Protein AF-A0A0J9ESW6-F1 (afdb_monomer_lite)

Sequence (170 aa):
MATLEEIITQIDQISKCICEIDLDDSAFSKLKDKIAWLSARTSVYHSLKGLAKHLRKSSPLPHRNGRFSKFLEVLYRSQAKSISAHVLQWEKIRGLSPEALLLIAGAYTSLDITKMGRVEFECLMNYTKPYLDARPLPEKWIFRREIQMAIAASSDLENISEFRKSRVQH

pLDDT: mean 84.69, std 11.2, range [38.88, 96.75]

Radius of gyration: 18.86 Å; chains: 1; bounding box: 47×29×52 Å

Organism: Ajellomyces dermatitidis (strain ATCC 18188 / CBS 674.68) (NCBI:txid653446)

Secondary structure (DSSP, 8-state):
---HHHHHHHHHHHHHHTTTS---HHHHHHHHHHHHHHHHHHHHHHHHHHHHHHHHTTPPPSS-HHHHHHHHHHHHS---S---HHHHHHHHHHTS-HHHHHHHHHH--HHHHHH--HHHHHHHHHHHHHHHHHSPPPTTGGG-HHHHHHHHHTTTSTTHHHHHHHTS--

Structure (mmCIF, N/CA/C/O backbone):
data_AF-A0A0J9ESW6-F1
#
_entry.id   AF-A0A0J9ESW6-F1
#
loop_
_atom_site.group_PDB
_atom_site.id
_atom_site.type_symbol
_atom_site.label_atom_id
_atom_site.label_alt_id
_atom_site.label_comp_id
_atom_site.label_asym_id
_atom_site.label_entity_id
_atom_site.label_seq_id
_atom_site.pdbx_PDB_ins_code
_atom_site.Cartn_x
_atom_site.Cartn_y
_atom_site.Cartn_z
_atom_site.occupancy
_atom_site.B_iso_or_equiv
_atom_site.auth_seq_id
_atom_site.auth_comp_id
_atom_site.auth_asym_id
_atom_site.auth_atom_id
_atom_site.pdbx_PDB_model_num
ATOM 1 N N . MET A 1 1 ? -23.280 -2.532 -1.844 1.00 62.44 1 MET A N 1
ATOM 2 C CA . MET A 1 1 ? -21.967 -2.024 -1.381 1.00 62.44 1 MET A CA 1
ATOM 3 C C . MET A 1 1 ? -22.252 -0.948 -0.358 1.00 62.44 1 MET A C 1
ATOM 5 O O . MET A 1 1 ? -23.167 -0.182 -0.623 1.00 62.44 1 MET A O 1
ATOM 9 N N . ALA A 1 2 ? -21.529 -0.909 0.763 1.00 75.38 2 ALA A N 1
ATOM 10 C CA . ALA A 1 2 ? -21.730 0.153 1.746 1.00 75.38 2 ALA A CA 1
ATOM 11 C C . ALA A 1 2 ? -21.319 1.517 1.163 1.00 75.38 2 ALA A C 1
ATOM 13 O O . ALA A 1 2 ? -20.309 1.594 0.451 1.00 75.38 2 ALA A O 1
ATOM 14 N N . THR A 1 3 ? -22.096 2.564 1.429 1.00 89.44 3 THR A N 1
ATOM 15 C CA . THR A 1 3 ? -21.775 3.943 1.027 1.00 89.44 3 THR A CA 1
ATOM 16 C C . THR A 1 3 ? -20.712 4.550 1.948 1.00 89.44 3 THR A C 1
ATOM 18 O O . THR A 1 3 ? -20.388 4.003 3.004 1.00 89.44 3 THR A O 1
ATOM 21 N N . LEU A 1 4 ? -20.120 5.681 1.548 1.00 88.56 4 LEU A N 1
ATOM 22 C CA . LEU A 1 4 ? -19.161 6.388 2.403 1.00 88.56 4 LEU A CA 1
ATOM 23 C C . LEU A 1 4 ? -19.845 6.882 3.685 1.00 88.56 4 LEU A C 1
ATOM 25 O O . LEU A 1 4 ? -19.280 6.773 4.769 1.00 88.56 4 LEU A O 1
ATOM 29 N N . GLU A 1 5 ? -21.069 7.381 3.550 1.00 91.88 5 GLU A N 1
ATOM 30 C CA . GLU A 1 5 ? -21.896 7.898 4.634 1.00 91.88 5 GLU A CA 1
ATOM 31 C C . GLU A 1 5 ? -22.247 6.797 5.647 1.00 91.88 5 GLU A C 1
ATOM 33 O O . GLU A 1 5 ? -22.177 7.024 6.855 1.00 91.88 5 GLU A O 1
ATOM 38 N N . GLU A 1 6 ? -22.545 5.581 5.176 1.00 92.00 6 GLU A N 1
ATOM 39 C CA . GLU A 1 6 ? -22.779 4.415 6.039 1.00 92.00 6 GLU A CA 1
ATOM 40 C C . GLU A 1 6 ? -21.520 4.025 6.824 1.00 92.00 6 GLU A C 1
ATOM 42 O O . GLU A 1 6 ? -21.603 3.741 8.019 1.00 92.00 6 GLU A O 1
ATOM 47 N N . ILE A 1 7 ? -20.345 4.047 6.183 1.00 89.50 7 ILE A N 1
ATOM 48 C CA . ILE A 1 7 ? -19.067 3.741 6.845 1.00 89.50 7 ILE A CA 1
ATOM 49 C C . ILE A 1 7 ? -18.750 4.787 7.920 1.00 89.50 7 ILE A C 1
ATOM 51 O O . ILE A 1 7 ? -18.368 4.419 9.029 1.00 89.50 7 ILE A O 1
ATOM 55 N N . ILE A 1 8 ? -18.926 6.076 7.615 1.00 92.06 8 ILE A N 1
ATOM 56 C CA . ILE A 1 8 ? -18.709 7.164 8.581 1.00 92.06 8 ILE A CA 1
ATOM 57 C C . ILE A 1 8 ? -19.662 7.011 9.768 1.00 92.06 8 ILE A C 1
ATOM 59 O O . ILE A 1 8 ? -19.214 7.019 10.911 1.00 92.06 8 ILE A O 1
ATOM 63 N N . THR A 1 9 ? -20.947 6.765 9.505 1.00 93.81 9 THR A N 1
ATOM 64 C CA . THR A 1 9 ? -21.955 6.571 10.557 1.00 93.81 9 THR A CA 1
ATOM 65 C C . THR A 1 9 ? -21.585 5.416 11.492 1.00 93.81 9 THR A C 1
ATOM 67 O O . THR A 1 9 ? -21.720 5.543 12.707 1.00 93.81 9 THR A O 1
ATOM 70 N N . GLN A 1 10 ? -21.080 4.300 10.957 1.00 91.06 10 GLN A N 1
ATOM 71 C CA . GLN A 1 10 ? -20.627 3.169 11.775 1.00 91.06 10 GLN A CA 1
ATOM 72 C C . GLN A 1 10 ? -19.411 3.526 12.641 1.00 91.06 10 GLN A C 1
ATOM 74 O O . GLN A 1 10 ? -19.339 3.114 13.798 1.00 91.06 10 GLN A O 1
ATOM 79 N N . ILE A 1 11 ? -18.464 4.307 12.114 1.00 90.62 11 ILE A N 1
ATOM 80 C CA . ILE A 1 11 ? -17.305 4.779 12.886 1.00 90.62 11 ILE A CA 1
ATOM 81 C C . ILE A 1 11 ? -17.758 5.715 14.015 1.00 90.62 11 ILE A C 1
ATOM 83 O O . ILE A 1 11 ? -17.313 5.555 15.153 1.00 90.62 11 ILE A O 1
ATOM 87 N N . ASP A 1 12 ? -18.685 6.633 13.737 1.00 91.75 12 ASP A N 1
ATOM 88 C CA . ASP A 1 12 ? -19.242 7.545 14.741 1.00 91.75 12 ASP A CA 1
ATOM 89 C C . ASP A 1 12 ? -19.997 6.790 15.843 1.00 91.75 12 ASP A C 1
ATOM 91 O O . ASP A 1 12 ? -19.898 7.138 17.021 1.00 91.75 12 ASP A O 1
ATOM 95 N N . GLN A 1 13 ? -20.728 5.730 15.486 1.00 90.62 13 GLN A N 1
ATOM 96 C CA . GLN A 1 13 ? -21.386 4.848 16.453 1.00 90.62 13 GLN A CA 1
ATOM 97 C C . GLN A 1 13 ? -20.369 4.157 17.367 1.00 90.62 13 GLN A C 1
ATOM 99 O O . GLN A 1 13 ? -20.532 4.190 18.585 1.00 90.62 13 GLN A O 1
ATOM 104 N N . ILE A 1 14 ? -19.286 3.604 16.806 1.00 88.56 14 ILE A N 1
ATOM 105 C CA . ILE A 1 14 ? -18.201 3.003 17.600 1.00 88.56 14 ILE A CA 1
ATOM 106 C C . ILE A 1 14 ? -17.614 4.038 18.566 1.00 88.56 14 ILE A C 1
ATOM 108 O O . ILE A 1 14 ? -17.409 3.732 19.738 1.00 88.56 14 ILE A O 1
ATOM 112 N N . SER A 1 15 ? -17.383 5.269 18.099 1.00 87.56 15 SER A N 1
ATOM 113 C CA . SER A 1 15 ? -16.831 6.340 18.933 1.00 87.56 15 SER A CA 1
ATOM 114 C C . SER A 1 15 ? -17.743 6.742 20.094 1.00 87.56 15 SER A C 1
ATOM 116 O O . SER A 1 15 ? -17.229 7.184 21.117 1.00 87.56 15 SER A O 1
ATOM 118 N N . LYS A 1 16 ? -19.068 6.627 19.949 1.00 88.31 16 LYS A N 1
ATOM 119 C CA . LYS A 1 16 ? -20.026 6.922 21.028 1.00 88.31 16 LYS A CA 1
ATOM 120 C C . LYS A 1 16 ? -20.084 5.788 22.047 1.00 88.31 16 LYS A C 1
ATOM 122 O O . LYS A 1 16 ? -19.976 6.034 23.242 1.00 88.31 16 LYS A O 1
ATOM 127 N N . CYS A 1 17 ? -20.182 4.551 21.567 1.00 87.88 17 CYS A N 1
ATOM 128 C CA . CYS A 1 17 ? -20.374 3.387 22.428 1.00 87.88 17 CYS A CA 1
ATOM 129 C C . CYS A 1 17 ? -19.100 2.945 23.163 1.00 87.88 17 CYS A C 1
ATOM 131 O O . CYS A 1 17 ? -19.196 2.233 24.155 1.00 87.88 17 CYS A O 1
ATOM 133 N N . ILE A 1 18 ? -17.901 3.355 22.727 1.00 85.81 18 ILE A N 1
ATOM 134 C CA . ILE A 1 18 ? -16.639 2.929 23.363 1.00 85.81 18 ILE A CA 1
ATOM 135 C C . ILE A 1 18 ? -16.538 3.330 24.844 1.00 85.81 18 ILE A C 1
ATOM 137 O O . ILE A 1 18 ? -15.879 2.640 25.613 1.00 85.81 18 ILE A O 1
ATOM 141 N N . CYS A 1 19 ? -17.198 4.422 25.242 1.00 80.62 19 CYS A N 1
ATOM 142 C CA . CYS A 1 19 ? -17.249 4.891 26.629 1.00 80.62 19 CYS A CA 1
ATOM 143 C C . CYS A 1 19 ? -18.350 4.206 27.457 1.00 80.62 19 CYS A C 1
ATOM 145 O O . CYS A 1 19 ? -18.370 4.349 28.675 1.00 80.62 19 CYS A O 1
ATOM 147 N N . GLU A 1 20 ? -19.283 3.514 26.800 1.00 85.12 20 GLU A N 1
ATOM 148 C CA . GLU A 1 20 ? -20.449 2.868 27.419 1.00 85.12 20 GLU A CA 1
ATOM 149 C C . GLU A 1 20 ? -20.199 1.382 27.713 1.00 85.12 20 GLU A C 1
ATOM 151 O O . GLU A 1 20 ? -20.993 0.738 28.396 1.00 85.12 20 GLU A O 1
ATOM 156 N N . ILE A 1 21 ? -19.105 0.826 27.187 1.00 84.25 21 ILE A N 1
ATOM 157 C CA . ILE A 1 21 ? -18.747 -0.584 27.318 1.00 84.25 21 ILE A CA 1
ATOM 158 C C . ILE A 1 21 ? -17.620 -0.709 28.342 1.00 84.25 21 ILE A C 1
ATOM 160 O O . ILE A 1 21 ? -16.585 -0.056 28.214 1.00 84.25 21 ILE A O 1
ATOM 164 N N . ASP A 1 22 ? -17.803 -1.590 29.324 1.00 85.62 22 ASP A N 1
ATOM 165 C CA . ASP A 1 22 ? -16.722 -1.998 30.219 1.00 85.62 22 ASP A CA 1
ATOM 166 C C . ASP A 1 22 ? -15.786 -2.950 29.462 1.00 85.62 22 ASP A C 1
ATOM 168 O O . ASP A 1 22 ? -16.135 -4.093 29.150 1.00 85.62 22 ASP A O 1
ATOM 172 N N . LEU A 1 23 ? -14.634 -2.427 29.050 1.00 85.38 23 LEU A N 1
ATOM 173 C CA . LEU A 1 23 ? -13.657 -3.130 28.228 1.00 85.38 23 LEU A CA 1
ATOM 174 C C . LEU A 1 23 ? -12.485 -3.567 29.104 1.00 85.38 23 LEU A C 1
ATOM 176 O O . LEU A 1 23 ? -11.859 -2.750 29.775 1.00 85.38 23 LEU A O 1
ATOM 180 N N . ASP A 1 24 ? -12.135 -4.848 29.035 1.00 91.50 24 ASP A N 1
ATOM 181 C CA . ASP A 1 24 ? -10.874 -5.325 29.594 1.00 91.50 24 ASP A CA 1
ATOM 182 C C . ASP A 1 24 ? -9.678 -4.949 28.694 1.00 91.50 24 ASP A C 1
ATOM 184 O O . ASP A 1 24 ? -9.821 -4.544 27.531 1.00 91.50 24 ASP A O 1
ATOM 188 N N . ASP A 1 25 ? -8.461 -5.107 29.219 1.00 90.69 25 ASP A N 1
ATOM 189 C CA . ASP A 1 25 ? -7.227 -4.794 28.486 1.00 90.69 25 ASP A CA 1
ATOM 190 C C . ASP A 1 25 ? -7.108 -5.568 27.158 1.00 90.69 25 ASP A C 1
ATOM 192 O O . ASP A 1 25 ? -6.566 -5.059 26.169 1.00 90.69 25 ASP A O 1
ATOM 196 N N . SER A 1 26 ? -7.644 -6.794 27.099 1.00 93.62 26 SER A N 1
ATOM 197 C CA . SER A 1 26 ? -7.637 -7.616 25.884 1.00 93.62 26 SER A CA 1
ATOM 198 C C . SER A 1 26 ? -8.537 -7.021 24.802 1.00 93.62 26 SER A C 1
ATOM 200 O O . SER A 1 26 ? -8.143 -6.933 23.633 1.00 93.62 26 SER A O 1
ATOM 202 N N . ALA A 1 27 ? -9.740 -6.593 25.177 1.00 90.56 27 ALA A N 1
ATOM 203 C CA . ALA A 1 27 ? -10.710 -5.968 24.298 1.00 90.56 27 ALA A CA 1
ATOM 204 C C . ALA A 1 27 ? -10.200 -4.612 23.796 1.00 90.56 27 ALA A C 1
ATOM 206 O O . ALA A 1 27 ? -10.265 -4.351 22.590 1.00 90.56 27 ALA A O 1
ATOM 207 N N . PHE A 1 28 ? -9.590 -3.802 24.671 1.00 89.06 28 PHE A N 1
ATOM 208 C CA . PHE A 1 28 ? -8.927 -2.561 24.267 1.00 89.06 28 PHE A CA 1
ATOM 209 C C . PHE A 1 28 ? -7.808 -2.804 23.254 1.00 89.06 28 PHE A C 1
ATOM 211 O O . PHE A 1 28 ? -7.723 -2.089 22.252 1.00 89.06 28 PHE A O 1
ATOM 218 N N . SER A 1 29 ? -6.966 -3.816 23.478 1.00 91.44 29 SER A N 1
ATOM 219 C CA . SER A 1 29 ? -5.889 -4.174 22.551 1.00 91.44 29 SER A CA 1
ATOM 220 C C . SER A 1 29 ? -6.437 -4.569 21.172 1.00 91.44 29 SER A C 1
ATOM 222 O O . SER A 1 29 ? -6.056 -3.989 20.154 1.00 91.44 29 SER A O 1
ATOM 224 N N . LYS A 1 30 ? -7.444 -5.453 21.129 1.00 91.62 30 LYS A N 1
ATOM 225 C CA . LYS A 1 30 ? -8.104 -5.872 19.877 1.00 91.62 30 LYS A CA 1
ATOM 226 C C . LYS A 1 30 ? -8.747 -4.707 19.125 1.00 91.62 30 LYS A C 1
ATOM 228 O O . LYS A 1 30 ? -8.711 -4.674 17.893 1.00 91.62 30 LYS A O 1
ATOM 233 N N . LEU A 1 31 ? -9.367 -3.769 19.842 1.00 90.19 31 LEU A N 1
ATOM 234 C CA . LEU A 1 31 ? -9.996 -2.603 19.229 1.00 90.19 31 LEU A CA 1
ATOM 235 C C . LEU A 1 31 ? -8.945 -1.654 18.641 1.00 90.19 31 LEU A C 1
ATOM 237 O O . LEU A 1 31 ? -9.088 -1.230 17.493 1.00 90.19 31 LEU A O 1
ATOM 241 N N . LYS A 1 32 ? -7.858 -1.393 19.378 1.00 90.69 32 LYS A N 1
ATOM 242 C CA . LYS A 1 32 ? -6.708 -0.620 18.884 1.00 90.69 32 LYS A CA 1
ATOM 243 C C . LYS A 1 32 ? -6.115 -1.248 17.625 1.00 90.69 32 LYS A C 1
ATOM 245 O O . LYS A 1 32 ? -5.908 -0.533 16.647 1.00 90.69 32 LYS A O 1
ATOM 250 N N . ASP A 1 33 ? -5.934 -2.566 17.607 1.00 92.88 33 ASP A N 1
ATOM 251 C CA . ASP A 1 33 ? -5.432 -3.287 16.435 1.00 92.88 33 ASP A CA 1
ATOM 252 C C . ASP A 1 33 ? -6.360 -3.122 15.225 1.00 92.88 33 ASP A C 1
ATOM 254 O O . ASP A 1 33 ? -5.902 -2.800 14.126 1.00 92.88 33 ASP A O 1
ATOM 258 N N . LYS A 1 34 ? -7.678 -3.277 15.408 1.00 92.25 34 LYS A N 1
ATOM 259 C CA . LYS A 1 34 ? -8.659 -3.088 14.323 1.00 92.25 34 LYS A CA 1
ATOM 260 C C . LYS A 1 34 ? -8.658 -1.659 13.778 1.00 92.25 34 LYS A C 1
ATOM 262 O O . LYS A 1 34 ? -8.698 -1.482 12.559 1.00 92.25 34 LYS A O 1
ATOM 267 N N . ILE A 1 35 ? -8.592 -0.654 14.651 1.00 92.19 35 ILE A N 1
ATOM 268 C CA . ILE A 1 35 ? -8.531 0.761 14.254 1.00 92.19 35 ILE A CA 1
ATOM 269 C C . ILE A 1 35 ? -7.226 1.047 13.503 1.00 92.19 35 ILE A C 1
ATOM 271 O O . ILE A 1 35 ? -7.253 1.678 12.444 1.00 92.19 35 ILE A O 1
ATOM 275 N N . ALA A 1 36 ? -6.095 0.535 13.997 1.00 93.50 36 ALA A N 1
ATOM 276 C CA . ALA A 1 36 ? -4.802 0.670 13.335 1.00 93.50 36 ALA A CA 1
ATOM 277 C C . ALA A 1 36 ? -4.825 0.054 11.927 1.00 93.50 36 ALA A C 1
ATOM 279 O O . ALA A 1 36 ? -4.389 0.697 10.973 1.00 93.50 36 ALA A O 1
ATOM 280 N N . TRP A 1 37 ? -5.405 -1.142 11.770 1.00 95.00 37 TRP A N 1
ATOM 281 C CA . TRP A 1 37 ? -5.589 -1.792 10.468 1.00 95.00 37 TRP A CA 1
ATOM 282 C C . TRP A 1 37 ? -6.498 -0.997 9.524 1.00 95.00 37 TRP A C 1
ATOM 284 O O . TRP A 1 37 ? -6.192 -0.872 8.337 1.00 95.00 37 TRP A O 1
ATOM 294 N N . LEU A 1 38 ? -7.606 -0.438 10.020 1.00 92.81 38 LEU A N 1
ATOM 295 C CA . LEU A 1 38 ? -8.512 0.377 9.206 1.00 92.81 38 LEU A CA 1
ATOM 296 C C . LEU A 1 38 ? -7.838 1.673 8.729 1.00 92.81 38 LEU A C 1
ATOM 298 O O . LEU A 1 38 ? -7.944 2.036 7.552 1.00 92.81 38 LEU A O 1
ATOM 302 N N . SER A 1 39 ? -7.111 2.340 9.627 1.00 93.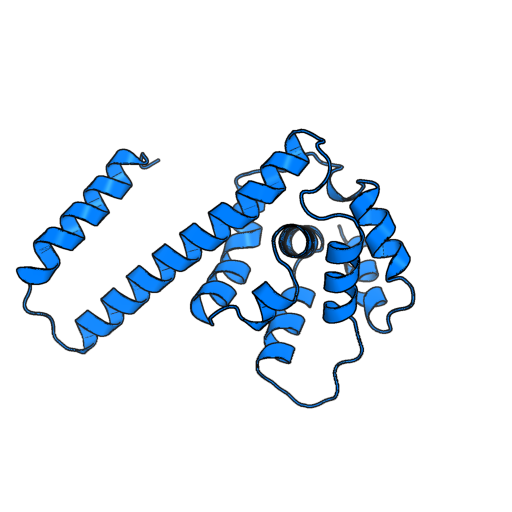94 39 SER A N 1
ATOM 303 C CA . SER A 1 39 ? -6.330 3.541 9.322 1.00 93.94 39 SER A CA 1
ATOM 304 C C . SER A 1 39 ? -5.258 3.250 8.269 1.00 93.94 39 SER A C 1
ATOM 306 O O . SER A 1 39 ? -5.229 3.878 7.207 1.00 93.94 39 SER A O 1
ATOM 308 N N . ALA A 1 40 ? -4.456 2.206 8.495 1.00 95.25 40 ALA A N 1
ATOM 309 C CA . ALA A 1 40 ? -3.433 1.742 7.567 1.00 95.25 40 ALA A CA 1
ATOM 310 C C . ALA A 1 40 ? -4.005 1.397 6.184 1.00 95.25 40 ALA A C 1
ATOM 312 O O . ALA A 1 40 ? -3.483 1.836 5.158 1.00 95.25 40 ALA A O 1
ATOM 313 N N . ARG A 1 41 ? -5.127 0.668 6.131 1.00 93.25 41 ARG A N 1
ATOM 314 C CA . ARG A 1 41 ? -5.802 0.341 4.868 1.00 93.25 41 ARG A CA 1
ATOM 315 C C . ARG A 1 41 ? -6.244 1.599 4.122 1.00 93.25 41 ARG A C 1
ATOM 317 O O . ARG A 1 41 ? -6.085 1.669 2.904 1.00 93.25 41 ARG A O 1
ATOM 324 N N . THR A 1 42 ? -6.780 2.588 4.830 1.00 92.31 42 THR A N 1
ATOM 325 C CA . THR A 1 42 ? -7.222 3.853 4.228 1.00 92.31 42 THR A CA 1
ATOM 326 C C . THR A 1 42 ? -6.041 4.638 3.654 1.00 92.31 42 THR A C 1
ATOM 328 O O . THR A 1 42 ? -6.115 5.079 2.505 1.00 92.31 42 THR A O 1
ATOM 331 N N . SER A 1 43 ? -4.930 4.724 4.399 1.00 93.31 43 SER A N 1
ATOM 332 C CA . SER A 1 43 ? -3.664 5.325 3.944 1.00 93.31 43 SER A CA 1
ATOM 333 C C . SER A 1 43 ? -3.154 4.659 2.661 1.00 93.31 43 SER A C 1
ATOM 335 O O . SER A 1 43 ? -2.961 5.324 1.640 1.00 93.31 43 SER A O 1
ATOM 337 N N . VAL A 1 44 ? -3.052 3.323 2.660 1.00 94.19 44 VAL A N 1
ATOM 338 C CA . VAL A 1 44 ? -2.603 2.545 1.496 1.00 94.19 44 VAL A CA 1
ATOM 339 C C . VAL A 1 44 ? -3.482 2.803 0.274 1.00 94.19 44 VAL A C 1
ATOM 341 O O . VAL A 1 44 ? -2.982 3.127 -0.804 1.00 94.19 44 VAL A O 1
ATOM 344 N N . TYR A 1 45 ? -4.805 2.718 0.424 1.00 93.44 45 TYR A N 1
ATOM 345 C CA . TYR A 1 45 ? -5.726 2.943 -0.693 1.00 93.44 45 TYR A CA 1
ATOM 346 C C . TYR A 1 45 ? -5.626 4.364 -1.241 1.00 93.44 45 TYR A C 1
ATOM 348 O O . TYR A 1 45 ? -5.725 4.553 -2.456 1.00 93.44 45 TYR A O 1
ATOM 356 N N . HIS A 1 46 ? -5.447 5.356 -0.369 1.00 92.44 46 HIS A N 1
ATOM 357 C CA . HIS A 1 46 ? -5.290 6.745 -0.772 1.00 92.44 46 HIS A CA 1
ATOM 358 C C . HIS A 1 46 ? -4.019 6.941 -1.614 1.00 92.44 46 HIS A C 1
ATOM 360 O O . HIS A 1 46 ? -4.100 7.496 -2.715 1.00 92.44 46 HIS A O 1
ATOM 366 N N . SER A 1 47 ? -2.883 6.401 -1.167 1.00 92.50 47 SER A N 1
ATOM 367 C CA . SER A 1 47 ? -1.602 6.464 -1.885 1.00 92.50 47 SER A CA 1
ATOM 368 C C . SER A 1 47 ? -1.664 5.769 -3.250 1.00 92.50 47 SER A C 1
ATOM 370 O O . SER A 1 47 ? -1.334 6.374 -4.275 1.00 92.50 47 SER A O 1
ATOM 372 N N . LEU A 1 48 ? -2.196 4.541 -3.307 1.00 93.38 48 LEU A N 1
ATOM 373 C CA . LEU A 1 48 ? -2.369 3.809 -4.569 1.00 93.38 48 LEU A CA 1
ATOM 374 C C . LEU A 1 48 ? -3.338 4.530 -5.523 1.00 93.38 48 LEU A C 1
ATOM 376 O O . LEU A 1 48 ? -3.090 4.613 -6.730 1.00 93.38 48 LEU A O 1
ATOM 380 N N . LYS A 1 49 ? -4.427 5.112 -4.996 1.00 92.25 49 LYS A N 1
ATOM 381 C CA . LYS A 1 49 ? -5.390 5.909 -5.776 1.00 92.25 49 LYS A CA 1
ATOM 382 C C . LYS A 1 49 ? -4.760 7.157 -6.375 1.00 92.25 49 LYS A C 1
ATOM 384 O O . LYS A 1 49 ? -5.112 7.497 -7.509 1.00 92.25 49 LYS A O 1
ATOM 389 N N . GLY A 1 50 ? -3.846 7.803 -5.652 1.00 88.31 50 GLY A N 1
ATOM 390 C CA . GLY A 1 50 ? -3.051 8.917 -6.156 1.00 88.31 50 GLY A CA 1
ATOM 391 C C . GLY A 1 50 ? -2.385 8.542 -7.476 1.00 88.31 50 GLY A C 1
ATOM 392 O O . GLY A 1 50 ? -2.742 9.087 -8.520 1.00 88.31 50 GLY A O 1
ATOM 393 N N . LEU A 1 51 ? -1.514 7.531 -7.458 1.00 89.62 51 LEU A N 1
ATOM 394 C CA . LEU A 1 51 ? -0.820 7.050 -8.655 1.00 89.62 51 LEU A CA 1
ATOM 395 C C . LEU A 1 51 ? -1.783 6.572 -9.754 1.00 89.62 51 LEU A C 1
ATOM 397 O O . LEU A 1 51 ? -1.645 6.966 -10.915 1.00 89.62 51 LEU A O 1
ATOM 401 N N . ALA A 1 52 ? -2.785 5.761 -9.404 1.00 89.88 52 ALA A N 1
ATOM 402 C CA . ALA A 1 52 ? -3.741 5.213 -10.365 1.00 89.88 52 ALA A CA 1
ATOM 403 C C . ALA A 1 52 ? -4.473 6.311 -11.158 1.00 89.88 52 ALA A C 1
ATOM 405 O O . ALA A 1 52 ? -4.749 6.147 -12.348 1.00 89.88 52 ALA A O 1
ATOM 406 N N . LYS A 1 53 ? -4.760 7.462 -10.530 1.00 90.12 53 LYS A N 1
ATOM 407 C CA . LYS A 1 53 ? -5.357 8.625 -11.203 1.00 90.12 53 LYS A CA 1
ATOM 408 C C . LYS A 1 53 ? -4.433 9.194 -12.286 1.00 90.12 53 LYS A C 1
ATOM 410 O O . LYS A 1 53 ? -4.921 9.510 -13.369 1.00 90.12 53 LYS A O 1
ATOM 415 N N . HIS A 1 54 ? -3.127 9.290 -12.028 1.00 87.75 54 HIS A N 1
ATOM 416 C CA . HIS A 1 54 ? -2.143 9.744 -13.022 1.00 87.75 54 HIS A CA 1
ATOM 417 C C . HIS A 1 54 ? -1.999 8.751 -14.177 1.00 87.75 54 HIS A C 1
ATOM 419 O O . HIS A 1 54 ? -1.923 9.161 -15.335 1.00 87.75 54 HIS A O 1
ATOM 425 N N . LEU A 1 55 ? -2.009 7.451 -13.869 1.00 88.19 55 LEU A N 1
ATOM 426 C CA . LEU A 1 55 ? -1.933 6.393 -14.875 1.00 88.19 55 LEU A CA 1
ATOM 427 C C . LEU A 1 55 ? -3.145 6.406 -15.813 1.00 88.19 55 LEU A C 1
ATOM 429 O O . LEU A 1 55 ? -2.965 6.347 -17.024 1.00 88.19 55 LEU A O 1
ATOM 433 N N . ARG A 1 56 ? -4.365 6.558 -15.280 1.00 88.25 56 ARG A N 1
ATOM 434 C CA . ARG A 1 56 ? -5.597 6.618 -16.090 1.00 88.25 56 ARG A CA 1
ATOM 435 C C . ARG A 1 56 ? -5.710 7.874 -16.946 1.00 88.25 56 ARG A C 1
ATOM 437 O O . ARG A 1 56 ? -6.239 7.813 -18.045 1.00 88.25 56 ARG A O 1
ATOM 444 N N . LYS A 1 57 ? -5.234 9.013 -16.443 1.00 85.94 57 LYS A N 1
ATOM 445 C CA . LYS A 1 57 ? -5.288 10.293 -17.164 1.00 85.94 57 LYS A CA 1
ATOM 446 C C . LYS A 1 57 ? -4.133 10.486 -18.152 1.00 85.94 57 LYS A C 1
ATOM 448 O O . LYS A 1 57 ? -3.996 11.581 -18.690 1.00 85.94 57 LYS A O 1
ATOM 453 N N . SER A 1 58 ? -3.260 9.487 -18.319 1.00 77.44 58 SER A N 1
ATOM 454 C CA . SER A 1 58 ? -2.006 9.593 -19.084 1.00 77.44 58 SER A CA 1
ATOM 455 C C . SER A 1 58 ? -1.162 10.816 -18.701 1.00 77.44 58 SER A C 1
ATOM 457 O O . SER A 1 58 ? -0.364 11.318 -19.486 1.00 77.44 58 SER A O 1
ATOM 459 N N . SER A 1 59 ? -1.333 11.310 -17.473 1.00 79.38 59 SER A N 1
ATOM 460 C CA . SER A 1 59 ? -0.597 12.459 -16.956 1.00 79.38 59 SER A CA 1
ATOM 461 C C . SER A 1 59 ? 0.821 12.023 -16.603 1.00 79.38 59 SER A C 1
ATOM 463 O O . SER A 1 59 ? 1.011 10.845 -16.272 1.00 79.38 59 SER A O 1
ATOM 465 N N . PRO A 1 60 ? 1.819 12.922 -16.607 1.00 76.94 60 PRO A N 1
ATOM 466 C CA . PRO A 1 60 ? 3.136 12.611 -16.063 1.00 76.94 60 PRO A CA 1
ATOM 467 C C . PRO A 1 60 ? 3.006 11.984 -14.671 1.00 76.94 60 PRO A C 1
ATOM 469 O O . PRO A 1 60 ? 2.144 12.388 -13.876 1.00 76.94 60 PRO A O 1
ATOM 472 N N . LEU A 1 61 ? 3.825 10.966 -14.398 1.00 75.25 61 LEU A N 1
ATOM 473 C CA . LEU A 1 61 ? 3.849 10.350 -13.076 1.00 75.25 61 LEU A CA 1
ATOM 474 C C . LEU A 1 61 ? 4.198 11.415 -12.022 1.00 75.25 61 LEU A C 1
ATOM 476 O O . LEU A 1 61 ? 5.046 12.273 -12.283 1.00 75.25 61 LEU A O 1
ATOM 480 N N . PRO A 1 62 ? 3.571 11.375 -10.831 1.00 63.81 62 PRO A N 1
ATOM 481 C CA . PRO A 1 62 ? 3.741 12.400 -9.793 1.00 63.81 62 PRO A CA 1
ATOM 482 C C . PRO A 1 62 ? 5.191 12.512 -9.296 1.00 63.81 62 PRO A C 1
ATOM 484 O O . PRO A 1 62 ? 5.577 13.478 -8.635 1.00 63.81 62 PRO A O 1
ATOM 487 N N . HIS A 1 63 ? 6.023 11.529 -9.629 1.00 63.78 63 HIS A N 1
ATOM 488 C CA . HIS A 1 63 ? 7.417 11.445 -9.258 1.00 63.78 63 HIS A CA 1
ATOM 489 C C . HIS A 1 63 ? 8.257 11.288 -10.528 1.00 63.78 63 HIS A C 1
ATOM 491 O O . HIS A 1 63 ? 8.151 10.291 -11.237 1.00 63.78 63 HIS A O 1
ATOM 497 N N . ARG A 1 64 ? 9.070 12.312 -10.832 1.00 59.59 64 ARG A N 1
ATOM 498 C CA . ARG A 1 64 ? 10.009 12.325 -11.969 1.00 59.59 64 ARG A CA 1
ATOM 499 C C . ARG A 1 64 ? 10.888 11.064 -11.946 1.00 59.59 64 ARG A C 1
ATOM 501 O O . ARG A 1 64 ? 11.213 10.585 -10.858 1.00 59.59 64 ARG A O 1
ATOM 508 N N . ASN A 1 65 ? 11.316 10.598 -13.126 1.00 61.00 65 ASN A N 1
ATOM 509 C CA . ASN A 1 65 ? 12.077 9.356 -13.375 1.00 61.00 65 ASN A CA 1
ATOM 510 C C . ASN A 1 65 ? 13.052 8.943 -12.251 1.00 61.00 65 ASN A C 1
ATOM 512 O O . ASN A 1 65 ? 13.074 7.782 -11.853 1.00 61.00 65 ASN A O 1
ATOM 516 N N . GLY A 1 66 ? 13.802 9.892 -11.678 1.00 70.38 66 GLY A N 1
ATOM 517 C CA . GLY A 1 66 ? 14.797 9.618 -10.637 1.00 70.38 66 GLY A CA 1
ATOM 518 C C . GLY A 1 66 ? 14.266 8.955 -9.357 1.00 70.38 66 GLY A C 1
ATOM 519 O O . GLY A 1 66 ? 14.995 8.184 -8.742 1.00 70.38 66 GLY A O 1
ATOM 520 N N . ARG A 1 67 ? 13.012 9.194 -8.944 1.00 78.00 67 ARG A N 1
ATOM 521 C CA . ARG A 1 67 ? 12.464 8.543 -7.733 1.00 78.00 67 ARG A CA 1
ATOM 522 C C . ARG A 1 67 ? 12.128 7.074 -7.969 1.00 78.00 67 ARG A C 1
ATOM 524 O O . ARG A 1 67 ? 12.418 6.253 -7.106 1.00 78.00 67 ARG A O 1
ATOM 531 N N . PHE A 1 68 ? 11.565 6.756 -9.132 1.00 83.81 68 PHE A N 1
ATOM 532 C CA . PHE A 1 68 ? 11.236 5.382 -9.502 1.00 83.81 68 PHE A CA 1
ATOM 533 C C . PHE A 1 68 ? 12.510 4.550 -9.683 1.00 83.81 68 PHE A C 1
ATOM 535 O O . PHE A 1 68 ? 12.631 3.473 -9.108 1.00 83.81 68 PHE A O 1
ATOM 542 N N . SER A 1 69 ? 13.508 5.092 -10.393 1.00 83.94 69 SER A N 1
ATOM 543 C CA . SER A 1 69 ? 14.826 4.458 -10.522 1.00 83.94 69 SER A CA 1
ATOM 544 C C . SER A 1 69 ? 15.483 4.228 -9.164 1.00 83.94 69 SER A C 1
ATOM 546 O O . SER A 1 69 ? 15.967 3.133 -8.909 1.00 83.94 69 SER A O 1
ATOM 548 N N . LYS A 1 70 ? 15.433 5.211 -8.254 1.00 87.00 70 LYS A N 1
ATOM 549 C CA . LYS A 1 70 ? 15.982 5.062 -6.898 1.00 87.00 70 LYS A CA 1
ATOM 550 C C . LYS A 1 70 ? 15.252 3.995 -6.079 1.00 87.00 70 LYS A C 1
ATOM 552 O O . LYS A 1 70 ? 15.875 3.322 -5.265 1.00 87.00 70 LYS A O 1
ATOM 557 N N . PHE A 1 71 ? 13.945 3.831 -6.275 1.00 90.19 71 PHE A N 1
ATOM 558 C CA . PHE A 1 71 ? 13.193 2.749 -5.643 1.00 90.19 71 PHE A CA 1
ATOM 559 C C . PHE A 1 71 ? 13.697 1.384 -6.121 1.00 90.19 71 PHE A C 1
ATOM 561 O O . PHE A 1 71 ? 14.029 0.540 -5.293 1.00 90.19 71 PHE A O 1
ATOM 568 N N . LEU A 1 72 ? 13.809 1.188 -7.441 1.00 88.44 72 LEU A N 1
ATOM 569 C CA . LEU A 1 72 ? 14.331 -0.054 -8.024 1.00 88.44 72 LEU A CA 1
ATOM 570 C C . LEU A 1 72 ? 15.784 -0.311 -7.614 1.00 88.44 72 LEU A C 1
ATOM 572 O O . LEU A 1 72 ? 16.146 -1.444 -7.313 1.00 88.44 72 LEU A O 1
ATOM 576 N N . GLU A 1 73 ? 16.597 0.742 -7.544 1.00 87.88 73 GLU A N 1
ATOM 577 C CA . GLU A 1 73 ? 17.967 0.665 -7.051 1.00 87.88 73 GLU A CA 1
ATOM 578 C C . GLU A 1 73 ? 18.008 0.116 -5.625 1.00 87.88 73 GLU A C 1
ATOM 580 O O . GLU A 1 73 ? 18.714 -0.847 -5.372 1.00 87.88 73 GLU A O 1
ATOM 585 N N . VAL A 1 74 ? 17.214 0.658 -4.699 1.00 88.25 74 VAL A N 1
ATOM 586 C CA . VAL A 1 74 ? 17.164 0.158 -3.313 1.00 88.25 74 VAL A CA 1
ATOM 587 C C . VAL A 1 74 ? 16.622 -1.273 -3.239 1.00 88.25 74 VAL A C 1
ATOM 589 O O . VAL A 1 74 ? 17.117 -2.076 -2.446 1.00 88.25 74 VAL A O 1
ATOM 592 N N . LEU A 1 75 ? 15.631 -1.594 -4.072 1.00 87.44 75 LEU A N 1
ATOM 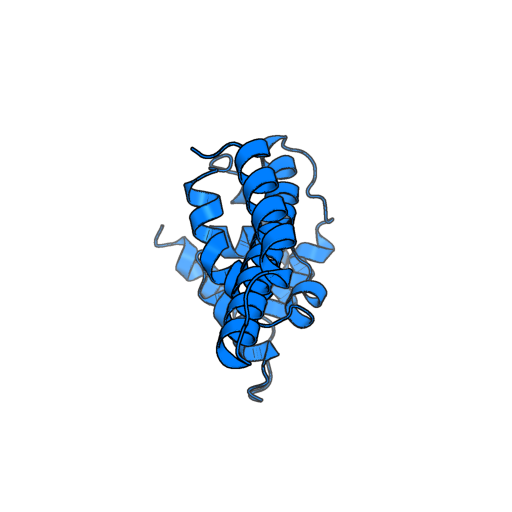593 C CA . LEU A 1 75 ? 14.983 -2.901 -4.115 1.00 87.44 75 LEU A CA 1
ATOM 594 C C . LEU A 1 75 ? 15.936 -4.021 -4.566 1.00 87.44 75 LEU A C 1
ATOM 596 O O . LEU A 1 75 ? 15.884 -5.112 -4.000 1.00 87.44 75 LEU A O 1
ATOM 600 N N . TYR A 1 76 ? 16.788 -3.751 -5.564 1.00 84.50 76 TYR A N 1
ATOM 601 C CA . TYR A 1 76 ? 17.662 -4.752 -6.197 1.00 84.50 76 TYR A CA 1
ATOM 602 C C . TYR A 1 76 ? 19.157 -4.595 -5.894 1.00 84.50 76 TYR A C 1
ATOM 604 O O . TYR A 1 76 ? 19.935 -5.477 -6.265 1.00 84.50 76 TYR A O 1
ATOM 612 N N . ARG A 1 77 ? 19.585 -3.513 -5.229 1.00 80.62 77 ARG A N 1
ATOM 613 C CA . ARG A 1 77 ? 20.969 -3.360 -4.752 1.00 80.62 77 ARG A CA 1
ATOM 614 C C . ARG A 1 77 ? 21.327 -4.543 -3.853 1.00 80.62 77 ARG A C 1
ATOM 616 O O . ARG A 1 77 ? 20.513 -4.969 -3.039 1.00 80.62 77 ARG A O 1
ATOM 623 N N . SER A 1 78 ? 22.557 -5.035 -3.992 1.00 64.69 78 SER A N 1
ATOM 624 C CA . SER A 1 78 ? 23.136 -6.072 -3.136 1.00 64.69 78 SER A CA 1
ATOM 625 C C . SER A 1 78 ? 23.001 -5.655 -1.667 1.00 64.69 78 SER A C 1
ATOM 627 O O . SER A 1 78 ? 23.651 -4.709 -1.213 1.00 64.69 78 SER A O 1
ATOM 629 N N . GLN A 1 79 ? 22.075 -6.281 -0.939 1.00 65.25 79 GLN A N 1
ATOM 630 C CA . GLN A 1 79 ? 21.903 -6.029 0.487 1.00 65.25 79 GLN A CA 1
ATOM 631 C C . GLN A 1 79 ? 22.891 -6.934 1.224 1.00 65.25 79 GLN A C 1
ATOM 633 O O . GLN A 1 79 ? 22.929 -8.143 0.992 1.00 65.25 79 GLN A O 1
ATOM 638 N N . ALA A 1 80 ? 23.736 -6.347 2.077 1.00 56.34 80 ALA A N 1
ATOM 639 C CA . ALA A 1 80 ? 24.630 -7.119 2.933 1.00 56.34 80 ALA A CA 1
ATOM 640 C C . ALA A 1 80 ? 23.808 -8.148 3.727 1.00 56.34 80 ALA A C 1
ATOM 642 O O . ALA A 1 80 ? 22.690 -7.848 4.138 1.00 56.34 80 ALA A O 1
ATOM 643 N N . LYS A 1 81 ? 24.367 -9.343 3.960 1.00 55.06 81 LYS A N 1
ATOM 644 C CA . LYS A 1 81 ? 23.707 -10.515 4.579 1.00 55.06 81 LYS A CA 1
ATOM 645 C C . LYS A 1 81 ? 23.162 -10.301 6.010 1.00 55.06 81 LYS A C 1
ATOM 647 O O . LYS A 1 81 ? 22.823 -11.275 6.678 1.00 55.06 81 LYS A O 1
ATOM 652 N N . SER A 1 82 ? 23.102 -9.071 6.524 1.00 55.91 82 SER A N 1
ATOM 653 C CA . SER A 1 82 ? 22.469 -8.785 7.807 1.00 55.91 82 SER A CA 1
ATOM 654 C C . SER A 1 82 ? 20.947 -8.757 7.646 1.00 55.91 82 SER A C 1
ATOM 656 O O . SER A 1 82 ? 20.379 -7.933 6.931 1.00 55.91 82 SER A O 1
ATOM 658 N N . ILE A 1 83 ? 20.267 -9.674 8.333 1.00 60.53 83 ILE A N 1
ATOM 659 C CA . ILE A 1 83 ? 18.804 -9.769 8.362 1.00 60.53 83 ILE A CA 1
ATOM 660 C C . ILE A 1 83 ? 18.272 -8.629 9.241 1.00 60.53 83 ILE A C 1
ATOM 662 O O . ILE A 1 83 ? 17.967 -8.814 10.416 1.00 60.53 83 ILE A O 1
ATOM 666 N N . SER A 1 84 ? 18.220 -7.411 8.702 1.00 73.31 84 SER A N 1
ATOM 667 C CA . SER A 1 84 ? 17.474 -6.321 9.337 1.00 73.31 84 SER A CA 1
ATOM 668 C C . SER A 1 84 ? 16.005 -6.378 8.914 1.00 73.31 84 SER A C 1
ATOM 670 O O . SER A 1 84 ? 15.675 -6.878 7.837 1.00 73.31 84 SER A O 1
ATOM 672 N N . ALA A 1 85 ? 15.100 -5.839 9.737 1.00 72.75 85 ALA A N 1
ATOM 673 C CA . ALA A 1 85 ? 13.669 -5.792 9.420 1.00 72.75 85 ALA A CA 1
ATOM 674 C C . ALA A 1 85 ? 13.382 -5.127 8.056 1.00 72.75 85 ALA A C 1
ATOM 676 O O . ALA A 1 85 ? 12.449 -5.523 7.358 1.00 72.75 85 ALA A O 1
ATOM 677 N N . HIS A 1 86 ? 14.223 -4.173 7.642 1.00 74.31 86 HIS A N 1
ATOM 678 C CA . HIS A 1 86 ? 14.129 -3.527 6.335 1.00 74.31 86 HIS A CA 1
ATOM 679 C C . HIS A 1 86 ? 14.464 -4.477 5.179 1.00 74.31 86 HIS A C 1
ATOM 681 O O . HIS A 1 86 ? 13.791 -4.426 4.153 1.00 74.31 86 HIS A O 1
ATOM 687 N N . VAL A 1 87 ? 15.442 -5.376 5.340 1.00 76.88 87 VAL A N 1
ATOM 688 C CA . VAL A 1 87 ? 15.773 -6.387 4.316 1.00 76.88 87 VAL A CA 1
ATOM 689 C C . VAL A 1 87 ? 14.557 -7.271 4.038 1.00 76.88 87 VAL A C 1
ATOM 691 O O . VAL A 1 87 ? 14.151 -7.421 2.887 1.00 76.88 87 VAL A O 1
ATOM 694 N N . LEU A 1 88 ? 13.893 -7.742 5.099 1.00 83.19 88 LEU A N 1
ATOM 695 C CA . LEU A 1 88 ? 12.689 -8.574 4.993 1.00 83.19 88 LEU A CA 1
ATOM 696 C C . LEU A 1 88 ? 11.511 -7.842 4.324 1.00 83.19 88 LEU A C 1
ATOM 698 O O . LEU A 1 88 ? 10.729 -8.461 3.602 1.00 83.19 88 LEU A O 1
ATOM 702 N N . GLN A 1 89 ? 11.358 -6.530 4.542 1.00 88.62 89 GLN A N 1
ATOM 703 C CA . GLN A 1 89 ? 10.344 -5.726 3.844 1.00 88.62 89 GLN A CA 1
ATOM 704 C C . GLN A 1 89 ? 10.620 -5.673 2.335 1.00 88.62 89 GLN A C 1
ATOM 706 O O . GLN A 1 89 ? 9.722 -5.910 1.525 1.00 88.62 89 GLN A O 1
ATOM 711 N N . TRP A 1 90 ? 11.865 -5.405 1.943 1.00 89.75 90 TRP A N 1
ATOM 712 C CA . TRP A 1 90 ? 12.247 -5.322 0.534 1.00 89.75 90 TRP A CA 1
ATOM 713 C C . TRP A 1 90 ? 12.165 -6.675 -0.182 1.00 89.75 90 TRP A C 1
ATOM 715 O O . TRP A 1 90 ? 11.733 -6.724 -1.332 1.00 89.75 90 TRP A O 1
ATOM 725 N N . GLU A 1 91 ? 12.495 -7.776 0.495 1.00 88.00 91 GLU A N 1
ATOM 726 C CA . GLU A 1 91 ? 12.290 -9.137 -0.022 1.00 88.00 91 GLU A CA 1
ATOM 727 C C . GLU A 1 91 ? 10.813 -9.447 -0.280 1.00 88.00 91 GLU A C 1
ATOM 729 O O . GLU A 1 91 ? 10.466 -9.952 -1.348 1.00 88.00 91 GLU A O 1
ATOM 734 N N . LYS A 1 92 ? 9.918 -9.075 0.646 1.00 90.88 92 LYS A N 1
ATOM 735 C CA . LYS A 1 92 ? 8.470 -9.233 0.442 1.00 90.88 92 LYS A CA 1
ATOM 736 C C . LYS A 1 92 ? 7.971 -8.459 -0.776 1.00 90.88 92 LYS A C 1
ATOM 738 O O . LYS A 1 92 ? 7.154 -8.988 -1.522 1.00 90.88 92 LYS A O 1
ATOM 743 N N . ILE A 1 93 ? 8.482 -7.246 -1.009 1.00 92.56 93 ILE A N 1
ATOM 744 C CA . ILE A 1 93 ? 8.147 -6.463 -2.209 1.00 92.56 93 ILE A CA 1
ATOM 745 C C . ILE A 1 93 ? 8.662 -7.155 -3.479 1.00 92.56 93 ILE A C 1
ATOM 747 O O . ILE A 1 93 ? 7.937 -7.194 -4.472 1.00 92.56 93 ILE A O 1
ATOM 751 N N . ARG A 1 94 ? 9.880 -7.720 -3.463 1.00 89.44 94 ARG A N 1
ATOM 752 C CA . ARG A 1 94 ? 10.440 -8.469 -4.608 1.00 89.44 94 ARG A CA 1
ATOM 753 C C . ARG A 1 94 ? 9.599 -9.692 -4.984 1.00 89.44 94 ARG A C 1
ATOM 755 O O . ARG A 1 94 ? 9.510 -10.014 -6.161 1.00 89.44 94 ARG A O 1
ATOM 762 N N . GLY A 1 95 ? 8.958 -10.333 -4.007 1.00 88.31 95 GLY A N 1
ATOM 763 C CA . GLY A 1 95 ? 8.076 -11.485 -4.224 1.00 88.31 95 GLY A CA 1
ATOM 764 C C . GLY A 1 95 ? 6.697 -11.164 -4.819 1.00 88.31 95 GLY A C 1
ATOM 765 O O . GLY A 1 95 ? 5.905 -12.081 -5.031 1.00 88.31 95 GLY A O 1
ATOM 766 N N . LEU A 1 96 ? 6.369 -9.890 -5.062 1.00 90.75 96 LEU A N 1
ATOM 767 C CA . LEU A 1 96 ? 5.091 -9.491 -5.658 1.00 90.75 96 LEU A CA 1
ATOM 768 C C . LEU A 1 96 ? 5.078 -9.684 -7.181 1.00 90.75 96 LEU A C 1
ATOM 770 O O . LEU A 1 96 ? 6.122 -9.761 -7.829 1.00 90.75 96 LEU A O 1
ATOM 774 N N . SER A 1 97 ? 3.877 -9.685 -7.775 1.00 89.62 97 SER A N 1
ATOM 775 C CA . SER A 1 97 ? 3.764 -9.620 -9.236 1.00 89.62 97 SER A CA 1
ATOM 776 C C . SER A 1 97 ? 4.377 -8.314 -9.766 1.00 89.62 97 SER A C 1
ATOM 778 O O . SER A 1 97 ? 4.364 -7.297 -9.053 1.00 89.62 97 SER A O 1
ATOM 780 N N . PRO A 1 98 ? 4.879 -8.295 -11.014 1.00 88.69 98 PRO A N 1
ATOM 781 C CA . PRO A 1 98 ? 5.449 -7.089 -11.608 1.00 88.69 98 PRO A CA 1
ATOM 782 C C . PRO A 1 98 ? 4.516 -5.872 -11.526 1.00 88.69 98 PRO A C 1
ATOM 784 O O . PRO A 1 98 ? 4.967 -4.770 -11.228 1.00 88.69 98 PRO A O 1
ATOM 787 N N . GLU A 1 99 ? 3.212 -6.057 -11.727 1.00 90.62 99 GLU A N 1
ATOM 788 C CA . GLU A 1 99 ? 2.187 -5.011 -11.651 1.00 90.62 99 GLU A CA 1
ATOM 789 C C . GLU A 1 99 ? 2.110 -4.412 -10.247 1.00 90.62 99 GLU A C 1
ATOM 791 O O . GLU A 1 99 ? 2.156 -3.193 -10.085 1.00 90.62 99 GLU A O 1
ATOM 796 N N . ALA A 1 100 ? 1.995 -5.269 -9.229 1.00 92.38 100 ALA A N 1
ATOM 797 C CA . ALA A 1 100 ? 1.865 -4.849 -7.841 1.00 92.38 100 ALA A CA 1
ATOM 798 C C . ALA A 1 100 ? 3.131 -4.126 -7.365 1.00 92.38 100 ALA A C 1
ATOM 800 O O . ALA A 1 100 ? 3.045 -3.048 -6.776 1.00 92.38 100 ALA A O 1
ATOM 801 N N . LEU A 1 101 ? 4.305 -4.666 -7.696 1.00 92.88 101 LEU A N 1
ATOM 802 C CA . LEU A 1 101 ? 5.596 -4.054 -7.395 1.00 92.88 101 LEU A CA 1
ATOM 803 C C . LEU A 1 101 ? 5.724 -2.671 -8.039 1.00 92.88 101 LEU A C 1
ATOM 805 O O . LEU A 1 101 ? 6.055 -1.704 -7.355 1.00 92.88 101 LEU A O 1
ATOM 809 N N . LEU A 1 102 ? 5.442 -2.554 -9.340 1.00 91.19 102 LEU A N 1
ATOM 810 C CA . LEU A 1 102 ? 5.551 -1.281 -10.056 1.00 91.19 102 LEU A CA 1
ATOM 811 C C . LEU A 1 102 ? 4.521 -0.256 -9.564 1.00 91.19 102 LEU A C 1
ATOM 813 O O . LEU A 1 102 ? 4.813 0.941 -9.546 1.00 91.19 102 LEU A O 1
ATOM 817 N N . LEU A 1 103 ? 3.338 -0.707 -9.137 1.00 92.12 103 LEU A N 1
ATOM 818 C CA . LEU A 1 103 ? 2.346 0.168 -8.522 1.00 92.12 103 LEU A CA 1
ATOM 819 C C . LEU A 1 103 ? 2.867 0.741 -7.200 1.00 92.12 103 LEU A C 1
ATOM 821 O O . LEU A 1 103 ? 2.782 1.947 -6.980 1.00 92.12 103 LEU A O 1
ATOM 825 N N . ILE A 1 104 ? 3.458 -0.100 -6.348 1.00 93.81 104 ILE A N 1
ATOM 826 C CA . ILE A 1 104 ? 4.075 0.340 -5.091 1.00 93.81 104 ILE A CA 1
ATOM 827 C C . ILE A 1 104 ? 5.239 1.294 -5.373 1.00 93.81 104 ILE A C 1
ATOM 829 O O . ILE A 1 104 ? 5.286 2.374 -4.791 1.00 93.81 104 ILE A O 1
ATOM 833 N N . ALA A 1 105 ? 6.124 0.949 -6.311 1.00 91.19 105 ALA A N 1
ATOM 834 C CA . ALA A 1 105 ? 7.276 1.770 -6.689 1.00 91.19 105 ALA A CA 1
ATOM 835 C C . ALA A 1 105 ? 6.883 3.156 -7.230 1.00 91.19 105 ALA A C 1
ATOM 837 O O . ALA A 1 105 ? 7.641 4.119 -7.113 1.00 91.19 105 ALA A O 1
ATOM 838 N N . GLY A 1 106 ? 5.697 3.275 -7.835 1.00 89.88 106 GLY A N 1
ATOM 839 C CA . GLY A 1 106 ? 5.164 4.558 -8.286 1.00 89.88 106 GLY A CA 1
ATOM 840 C C . GLY A 1 106 ? 4.445 5.352 -7.192 1.00 89.88 106 GLY A C 1
ATOM 841 O O . GLY A 1 106 ? 4.349 6.574 -7.307 1.00 89.88 106 GLY A O 1
ATOM 842 N N . ALA A 1 107 ? 3.911 4.677 -6.170 1.00 91.50 107 ALA A N 1
ATOM 843 C CA . ALA A 1 107 ? 3.094 5.281 -5.119 1.00 91.50 107 ALA A CA 1
ATOM 844 C C . ALA A 1 107 ? 3.906 5.656 -3.870 1.00 91.50 107 ALA A C 1
ATOM 846 O O . ALA A 1 107 ? 3.491 6.543 -3.129 1.00 91.50 107 ALA A O 1
ATOM 847 N N . TYR A 1 108 ? 5.055 5.012 -3.657 1.00 91.75 108 TYR A N 1
ATOM 848 C CA . TYR A 1 108 ? 5.897 5.178 -2.476 1.00 91.75 108 TYR A CA 1
ATOM 849 C C . TYR A 1 108 ? 7.355 5.427 -2.853 1.00 91.75 108 TYR A C 1
ATOM 851 O O . TYR A 1 108 ? 7.875 4.894 -3.832 1.00 91.75 108 TYR A O 1
ATOM 859 N N . THR A 1 109 ? 8.054 6.208 -2.034 1.00 90.38 109 THR A N 1
ATOM 860 C CA . THR A 1 109 ? 9.515 6.292 -2.069 1.00 90.38 109 THR A CA 1
ATOM 861 C C . THR A 1 109 ? 10.146 5.181 -1.228 1.00 90.38 109 THR A C 1
ATOM 863 O O . THR A 1 109 ? 9.509 4.586 -0.359 1.00 90.38 109 THR A O 1
ATOM 866 N N . SER A 1 110 ? 11.440 4.921 -1.428 1.00 88.81 110 SER A N 1
ATOM 867 C CA . SER A 1 110 ? 12.175 3.969 -0.586 1.00 88.81 110 SER A CA 1
ATOM 868 C C . SER A 1 110 ? 12.255 4.383 0.884 1.00 88.81 110 SER A C 1
ATOM 870 O O . SER A 1 110 ? 12.345 3.521 1.760 1.00 88.81 110 SER A O 1
ATOM 872 N N . LEU A 1 111 ? 12.179 5.686 1.168 1.00 88.50 111 LEU A N 1
ATOM 873 C CA . LEU A 1 111 ? 12.116 6.192 2.534 1.00 88.50 111 LEU A CA 1
ATOM 874 C C . LEU A 1 111 ? 10.754 5.902 3.167 1.00 88.50 111 LEU A C 1
ATOM 876 O O . LEU A 1 111 ? 10.722 5.519 4.333 1.00 88.50 111 LEU A O 1
ATOM 880 N N . ASP A 1 112 ? 9.667 6.037 2.401 1.00 91.62 112 ASP A N 1
ATOM 881 C CA . ASP A 1 112 ? 8.315 5.731 2.882 1.00 91.62 112 ASP A CA 1
ATOM 882 C C . ASP A 1 112 ? 8.211 4.257 3.267 1.00 91.62 112 ASP A C 1
ATOM 884 O O . ASP A 1 112 ? 7.753 3.955 4.360 1.00 91.62 112 ASP A O 1
ATOM 888 N N . ILE A 1 113 ? 8.725 3.349 2.426 1.00 92.12 113 ILE A N 1
ATOM 889 C CA . ILE A 1 113 ? 8.759 1.908 2.725 1.00 92.12 113 ILE A CA 1
ATOM 890 C C . ILE A 1 113 ? 9.604 1.614 3.967 1.00 92.12 113 ILE A C 1
ATOM 892 O O . ILE A 1 113 ? 9.144 0.925 4.872 1.00 92.12 113 ILE A O 1
ATOM 896 N N . THR A 1 114 ? 10.820 2.164 4.040 1.00 88.31 114 THR A N 1
ATOM 897 C CA . THR A 1 114 ? 11.732 1.937 5.176 1.00 88.31 114 THR A CA 1
ATOM 898 C C . THR A 1 114 ? 11.136 2.440 6.495 1.00 88.31 114 THR A C 1
ATOM 900 O O . THR A 1 114 ? 11.322 1.814 7.532 1.00 88.31 114 THR A O 1
ATOM 903 N N . LYS A 1 115 ? 10.412 3.565 6.479 1.00 89.88 115 LYS A N 1
ATOM 904 C CA . LYS A 1 115 ? 9.778 4.143 7.675 1.00 89.88 115 LYS A CA 1
ATOM 905 C C . LYS A 1 115 ? 8.379 3.595 7.959 1.00 89.88 115 LYS A C 1
ATOM 907 O O . LYS A 1 115 ? 7.801 3.945 8.985 1.00 89.88 115 LYS A O 1
ATOM 912 N N . MET A 1 116 ? 7.831 2.774 7.067 1.00 92.06 116 MET A N 1
ATOM 913 C CA . MET A 1 116 ? 6.471 2.267 7.179 1.00 92.06 116 MET A CA 1
ATOM 914 C C . MET A 1 116 ? 6.334 1.382 8.416 1.00 92.06 116 MET A C 1
ATOM 916 O O . MET A 1 116 ? 7.096 0.429 8.610 1.00 92.06 116 MET A O 1
ATOM 920 N N . GLY A 1 117 ? 5.331 1.680 9.243 1.00 91.69 117 GLY A N 1
ATOM 921 C CA . GLY A 1 117 ? 4.998 0.846 10.392 1.00 91.69 117 GLY A CA 1
ATOM 922 C C . GLY A 1 117 ? 4.588 -0.562 9.954 1.00 91.69 117 GLY A C 1
ATOM 923 O O . GLY A 1 117 ? 4.073 -0.761 8.854 1.00 91.69 117 GLY A O 1
ATOM 924 N N . ARG A 1 118 ? 4.773 -1.555 10.832 1.00 92.06 118 ARG A N 1
ATOM 925 C CA . ARG A 1 118 ? 4.488 -2.967 10.522 1.00 92.06 118 ARG A CA 1
ATOM 926 C C . ARG A 1 118 ? 3.068 -3.190 9.986 1.00 92.06 118 ARG A C 1
ATOM 928 O O . ARG A 1 118 ? 2.915 -3.835 8.956 1.00 92.06 118 ARG A O 1
ATOM 935 N N . VAL A 1 119 ? 2.054 -2.640 10.659 1.00 94.12 119 VAL A N 1
ATOM 936 C CA . VAL A 1 119 ? 0.637 -2.797 10.273 1.00 94.12 119 VAL A CA 1
ATOM 937 C C . VAL A 1 119 ? 0.357 -2.171 8.905 1.00 94.12 119 VAL A C 1
ATOM 939 O O . VAL A 1 119 ? -0.352 -2.755 8.088 1.00 94.12 119 VAL A O 1
ATOM 942 N N . GLU A 1 120 ? 0.944 -1.007 8.622 1.00 94.69 120 GLU A N 1
ATOM 943 C CA . GLU A 1 120 ? 0.790 -0.340 7.327 1.00 94.69 120 GLU A CA 1
ATOM 944 C C . GLU A 1 120 ? 1.481 -1.110 6.204 1.00 94.69 120 GLU A C 1
ATOM 946 O O . GLU A 1 120 ? 0.901 -1.292 5.134 1.00 94.69 120 GLU A O 1
ATOM 951 N N . PHE A 1 121 ? 2.663 -1.661 6.473 1.00 95.19 121 PHE A N 1
ATOM 952 C CA . PHE A 1 121 ? 3.369 -2.505 5.519 1.00 95.19 121 PHE A CA 1
ATOM 953 C C . PHE A 1 121 ? 2.612 -3.810 5.234 1.00 95.19 121 PHE A C 1
ATOM 955 O O . PHE A 1 121 ? 2.454 -4.198 4.077 1.00 95.19 121 PHE A O 1
ATOM 962 N N . GLU A 1 122 ? 2.089 -4.476 6.265 1.00 95.50 122 GLU A N 1
ATOM 963 C CA . GLU A 1 122 ? 1.243 -5.663 6.096 1.00 95.50 122 GLU A CA 1
ATOM 964 C C . GLU A 1 122 ? -0.040 -5.329 5.311 1.00 95.50 122 GLU A C 1
ATOM 966 O O . GLU A 1 122 ? -0.414 -6.076 4.404 1.00 95.50 122 GLU A O 1
ATOM 971 N N . CYS A 1 123 ? -0.667 -4.173 5.566 1.00 95.75 123 CYS A N 1
ATOM 972 C CA . CYS A 1 123 ? -1.773 -3.670 4.746 1.00 95.75 123 CYS A CA 1
ATOM 973 C C . CYS A 1 123 ? -1.367 -3.488 3.282 1.00 95.75 123 CYS A C 1
ATOM 975 O O . CYS A 1 123 ? -2.103 -3.908 2.388 1.00 95.75 123 CYS A O 1
ATOM 977 N N . LEU A 1 124 ? -0.212 -2.872 3.023 1.00 96.75 124 LEU A N 1
ATOM 978 C CA . LEU A 1 124 ? 0.280 -2.636 1.670 1.00 96.75 124 LEU A CA 1
ATOM 979 C C . LEU A 1 124 ? 0.420 -3.956 0.905 1.00 96.75 124 LEU A C 1
ATOM 981 O O . LEU A 1 124 ? -0.099 -4.078 -0.205 1.00 96.75 124 LEU A O 1
ATOM 985 N N . MET A 1 125 ? 1.049 -4.964 1.513 1.00 96.00 125 MET A N 1
ATOM 986 C CA . MET A 1 125 ? 1.234 -6.276 0.882 1.00 96.00 125 MET A CA 1
ATOM 987 C C . MET A 1 125 ? -0.104 -6.983 0.630 1.00 96.00 125 MET A C 1
ATOM 989 O O . MET A 1 125 ? -0.338 -7.483 -0.469 1.00 96.00 125 MET A O 1
ATOM 993 N N . ASN A 1 126 ? -1.014 -6.963 1.608 1.00 94.69 126 ASN A N 1
ATOM 994 C CA . ASN A 1 126 ? -2.281 -7.693 1.525 1.00 94.69 126 ASN A CA 1
ATOM 995 C C . ASN A 1 126 ? -3.298 -7.051 0.573 1.00 94.69 126 ASN A C 1
ATOM 997 O O . ASN A 1 126 ? -4.160 -7.749 0.043 1.00 94.69 126 ASN A O 1
ATOM 1001 N N . TYR A 1 127 ? -3.227 -5.735 0.349 1.00 93.62 127 TYR A N 1
ATOM 1002 C CA . TYR A 1 127 ? -4.269 -5.011 -0.384 1.00 93.62 127 TYR A CA 1
ATOM 1003 C C . TYR A 1 127 ? -3.843 -4.412 -1.725 1.00 93.62 127 TYR A C 1
ATOM 1005 O O . TYR A 1 127 ? -4.714 -3.937 -2.455 1.00 93.62 127 TYR A O 1
ATOM 1013 N N . THR A 1 128 ? -2.564 -4.473 -2.105 1.00 93.69 128 THR A N 1
ATOM 1014 C CA . THR A 1 128 ? -2.123 -3.973 -3.420 1.00 93.69 128 THR A CA 1
ATOM 1015 C C . THR A 1 128 ? -2.749 -4.764 -4.572 1.00 93.69 128 THR A C 1
ATOM 1017 O O . THR A 1 128 ? -3.315 -4.168 -5.488 1.00 93.69 128 THR A O 1
ATOM 1020 N N . LYS A 1 129 ? -2.716 -6.102 -4.520 1.00 91.88 129 LYS A N 1
ATOM 1021 C CA . LYS A 1 129 ? -3.335 -6.944 -5.556 1.00 91.88 129 LYS A CA 1
ATOM 1022 C C . LYS A 1 129 ? -4.867 -6.799 -5.597 1.00 91.88 129 LYS A C 1
ATOM 1024 O O . LYS A 1 129 ? -5.373 -6.431 -6.652 1.00 91.88 129 LYS A O 1
ATOM 1029 N N . PRO A 1 130 ? -5.602 -6.913 -4.470 1.00 93.00 130 PRO A N 1
ATOM 1030 C CA . PRO A 1 130 ? -7.038 -6.623 -4.455 1.00 93.00 130 PRO A CA 1
A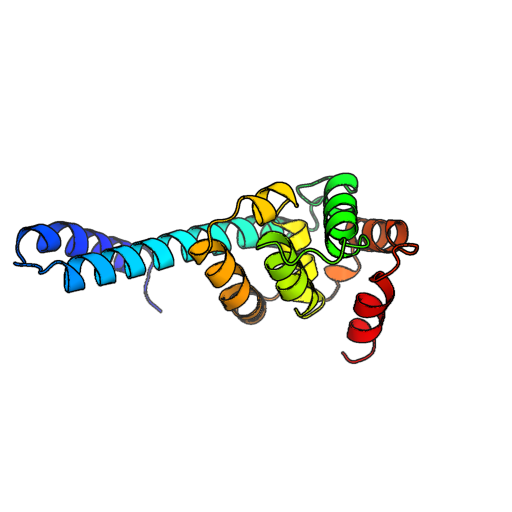TOM 1031 C C . PRO A 1 130 ? -7.404 -5.231 -4.986 1.00 93.00 130 PRO A C 1
ATOM 1033 O O . PRO A 1 130 ? -8.463 -5.051 -5.586 1.00 93.00 130 PRO A O 1
ATOM 1036 N N . TYR A 1 131 ? -6.545 -4.228 -4.774 1.00 93.00 131 TYR A N 1
ATOM 1037 C CA . TYR A 1 131 ? -6.750 -2.901 -5.345 1.00 93.00 131 TYR A CA 1
ATOM 1038 C C . TYR A 1 131 ? -6.681 -2.922 -6.879 1.00 93.00 131 TYR A C 1
ATOM 1040 O O . TYR A 1 131 ? -7.536 -2.304 -7.515 1.00 93.00 131 TYR A O 1
ATOM 1048 N N . LEU A 1 132 ? -5.685 -3.602 -7.458 1.00 91.31 132 LEU A N 1
ATOM 1049 C CA . LEU A 1 132 ? -5.531 -3.752 -8.910 1.00 91.31 132 LEU A CA 1
ATOM 1050 C C . LEU A 1 132 ? -6.714 -4.505 -9.524 1.00 91.31 132 LEU A C 1
ATOM 1052 O O . LEU A 1 132 ? -7.292 -4.016 -10.494 1.00 91.31 132 LEU A O 1
ATOM 1056 N N . ASP A 1 133 ? -7.114 -5.622 -8.912 1.00 90.94 133 ASP A N 1
ATOM 1057 C CA . ASP A 1 133 ? -8.208 -6.473 -9.393 1.00 90.94 133 ASP A CA 1
ATOM 1058 C C . ASP A 1 133 ? -9.547 -5.714 -9.403 1.00 90.94 133 ASP A C 1
ATOM 1060 O O . ASP A 1 133 ? -10.305 -5.765 -10.370 1.00 90.94 133 ASP A O 1
ATOM 1064 N N . ALA A 1 134 ? -9.828 -4.943 -8.347 1.00 90.94 134 ALA A N 1
ATOM 1065 C CA . ALA A 1 134 ? -11.066 -4.170 -8.237 1.00 90.94 134 ALA A CA 1
ATOM 1066 C C . ALA A 1 134 ? -11.064 -2.881 -9.073 1.00 90.94 134 ALA A C 1
ATOM 1068 O O . ALA A 1 134 ? -12.118 -2.287 -9.313 1.00 90.94 134 ALA A O 1
ATOM 1069 N N . ARG A 1 135 ? -9.885 -2.369 -9.441 1.00 88.38 135 ARG A N 1
ATOM 1070 C CA . ARG A 1 135 ? -9.735 -1.076 -10.119 1.00 88.38 135 ARG A CA 1
ATOM 1071 C C . ARG A 1 135 ? -8.688 -1.185 -11.219 1.00 88.38 135 ARG A C 1
ATOM 1073 O O . ARG A 1 135 ? -7.610 -0.593 -11.072 1.00 88.38 135 ARG A O 1
ATOM 1080 N N . PRO A 1 136 ? -9.020 -1.850 -12.337 1.00 84.19 136 PRO A N 1
ATOM 1081 C CA . PRO A 1 136 ? -8.070 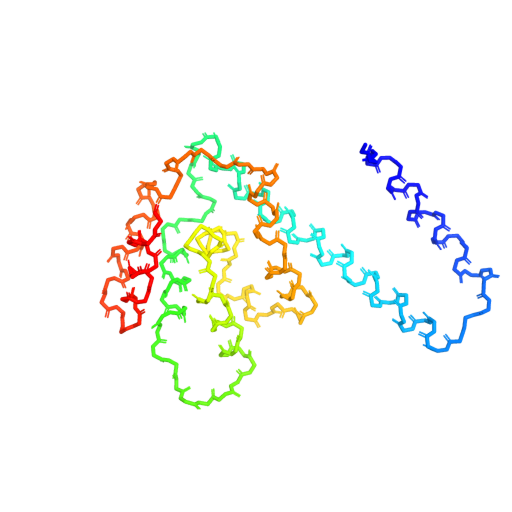-2.069 -13.409 1.00 84.19 136 PRO A CA 1
ATOM 1082 C C . PRO A 1 136 ? -7.458 -0.751 -13.896 1.00 84.19 136 PRO A C 1
ATOM 1084 O O . PRO A 1 136 ? -8.066 0.335 -13.874 1.00 84.19 136 PRO A O 1
ATOM 1087 N N . LEU A 1 137 ? -6.188 -0.851 -14.263 1.00 89.44 137 LEU A N 1
ATOM 1088 C CA . LEU A 1 137 ? -5.411 0.211 -14.885 1.00 89.44 137 LEU A CA 1
ATOM 1089 C C . LEU A 1 137 ? -5.397 -0.003 -16.405 1.00 89.44 137 LEU A C 1
ATOM 1091 O O . LEU A 1 137 ? -5.656 -1.118 -16.852 1.00 89.44 137 LEU A O 1
ATOM 1095 N N . PRO A 1 138 ? -5.102 1.034 -17.212 1.00 89.50 138 PRO A N 1
ATOM 1096 C CA . PRO A 1 138 ? -5.029 0.880 -18.667 1.00 89.50 138 PRO A CA 1
ATOM 1097 C C . PRO A 1 138 ? -4.021 -0.208 -19.048 1.00 89.50 138 PRO A C 1
ATOM 1099 O O . PRO A 1 138 ? -2.898 -0.132 -18.578 1.00 89.50 138 PRO A O 1
ATOM 1102 N N . GLU A 1 139 ? -4.361 -1.166 -19.913 1.00 84.94 139 GLU A N 1
ATOM 1103 C CA . GLU A 1 139 ? -3.548 -2.375 -20.187 1.00 84.94 139 GLU A CA 1
ATOM 1104 C C . GLU A 1 139 ? -2.044 -2.116 -20.372 1.00 84.94 139 GLU A C 1
ATOM 1106 O O . GLU A 1 139 ? -1.201 -2.848 -19.863 1.00 84.94 139 GLU A O 1
ATOM 1111 N N . LYS A 1 140 ? -1.687 -1.025 -21.057 1.00 86.25 140 LYS A N 1
ATOM 1112 C CA . LYS A 1 140 ? -0.294 -0.695 -21.380 1.00 86.25 140 LYS A CA 1
ATOM 1113 C C . LYS A 1 140 ? 0.388 0.233 -20.370 1.00 86.25 140 LYS A C 1
ATOM 1115 O O . LYS A 1 140 ? 1.449 0.779 -20.666 1.00 86.25 140 LYS A O 1
ATOM 1120 N N . TRP A 1 141 ? -0.187 0.433 -19.182 1.00 88.56 141 TRP A N 1
ATOM 1121 C CA . TRP A 1 141 ? 0.322 1.386 -18.189 1.00 88.56 141 TRP A CA 1
ATOM 1122 C C . TRP A 1 141 ? 1.768 1.092 -17.772 1.00 88.56 141 TRP A C 1
ATOM 1124 O O . TRP A 1 141 ? 2.545 2.022 -17.577 1.00 88.56 141 TRP A O 1
ATOM 1134 N N . ILE A 1 142 ? 2.149 -0.186 -17.708 1.00 88.00 142 ILE A N 1
ATOM 1135 C CA . ILE A 1 142 ? 3.505 -0.641 -17.372 1.00 88.00 142 ILE A CA 1
ATOM 1136 C C . ILE A 1 142 ? 4.517 -0.261 -18.460 1.00 88.00 142 ILE A C 1
ATOM 1138 O O . ILE A 1 142 ? 5.692 -0.041 -18.171 1.00 88.00 142 ILE A O 1
ATOM 1142 N N . PHE A 1 143 ? 4.077 -0.152 -19.715 1.00 86.56 143 PHE A N 1
ATOM 1143 C CA . PHE A 1 143 ? 4.916 0.202 -20.865 1.00 86.56 143 PHE A CA 1
ATOM 1144 C C . PHE A 1 143 ? 5.095 1.708 -21.045 1.00 86.56 143 PHE A C 1
ATOM 1146 O O . PHE A 1 143 ? 5.714 2.149 -22.012 1.00 86.56 143 PHE A O 1
ATOM 1153 N N . ARG A 1 144 ? 4.591 2.518 -20.110 1.00 86.25 144 ARG A N 1
ATOM 1154 C CA . ARG A 1 144 ? 4.860 3.953 -20.111 1.00 86.25 144 ARG A CA 1
ATOM 1155 C C . ARG A 1 144 ? 6.359 4.233 -20.086 1.00 86.25 144 ARG A C 1
ATOM 1157 O O . ARG A 1 144 ? 7.117 3.589 -19.359 1.00 86.25 144 ARG A O 1
ATOM 1164 N N . ARG A 1 145 ? 6.767 5.237 -20.865 1.00 85.62 145 ARG A N 1
ATOM 1165 C CA . ARG A 1 145 ? 8.171 5.602 -21.079 1.00 85.62 145 ARG A CA 1
ATOM 1166 C C . ARG A 1 145 ? 8.921 5.806 -19.767 1.00 85.62 145 ARG A C 1
ATOM 1168 O O . ARG A 1 145 ? 10.032 5.317 -19.641 1.00 85.62 145 ARG A O 1
ATOM 1175 N N . GLU A 1 146 ? 8.325 6.488 -18.795 1.00 85.56 146 GLU A N 1
ATOM 1176 C CA . GLU A 1 146 ? 8.960 6.776 -17.504 1.00 85.56 146 GLU A CA 1
ATOM 1177 C C . GLU A 1 146 ? 9.305 5.494 -16.731 1.00 85.56 146 GLU A C 1
ATOM 1179 O O . GLU A 1 146 ? 10.396 5.375 -16.175 1.00 85.56 146 GLU A O 1
ATOM 1184 N N . ILE A 1 147 ? 8.403 4.506 -16.759 1.00 86.94 147 ILE A N 1
ATOM 1185 C CA . ILE A 1 147 ? 8.589 3.203 -16.109 1.00 86.94 147 ILE A CA 1
ATOM 1186 C C . ILE A 1 147 ? 9.666 2.403 -16.841 1.00 86.94 147 ILE A C 1
ATOM 1188 O O . ILE A 1 147 ? 10.580 1.871 -16.216 1.00 86.94 147 ILE A O 1
ATOM 1192 N N . GLN A 1 148 ? 9.597 2.347 -18.172 1.00 87.19 148 GLN A N 1
ATOM 1193 C CA . GLN A 1 148 ? 10.566 1.601 -18.977 1.00 87.19 148 GLN A CA 1
ATOM 1194 C C . GLN A 1 148 ? 11.968 2.213 -18.900 1.00 87.19 148 GLN A C 1
ATOM 1196 O O . GLN A 1 148 ? 12.940 1.477 -18.768 1.00 87.19 148 GLN A O 1
ATOM 1201 N N . MET A 1 149 ? 12.082 3.544 -18.900 1.00 85.94 149 MET A N 1
ATOM 1202 C CA . MET A 1 149 ? 13.355 4.237 -18.686 1.00 85.94 149 MET A CA 1
ATOM 1203 C C . MET A 1 149 ? 13.945 3.912 -17.316 1.00 85.94 149 MET A C 1
ATOM 1205 O O . MET A 1 149 ? 15.148 3.697 -17.215 1.00 85.94 149 MET A O 1
ATOM 1209 N N . ALA A 1 150 ? 13.118 3.850 -16.272 1.00 85.50 150 ALA A N 1
ATOM 1210 C CA . ALA A 1 150 ? 13.603 3.512 -14.944 1.00 85.50 150 ALA A CA 1
ATOM 1211 C C . ALA A 1 150 ? 14.060 2.049 -14.842 1.00 85.50 150 ALA A C 1
ATOM 1213 O O . ALA A 1 150 ? 15.110 1.792 -14.266 1.00 85.50 150 ALA A O 1
ATOM 1214 N N . ILE A 1 151 ? 13.329 1.112 -15.455 1.00 84.62 151 ILE A N 1
ATOM 1215 C CA . ILE A 1 151 ? 13.733 -0.301 -15.543 1.00 84.62 151 ILE A CA 1
ATOM 1216 C C . ILE A 1 151 ? 15.039 -0.445 -16.333 1.00 84.62 151 ILE A C 1
ATOM 1218 O O . ILE A 1 151 ? 15.925 -1.190 -15.919 1.00 84.62 151 ILE A O 1
ATOM 1222 N N . ALA A 1 152 ? 15.166 0.265 -17.458 1.00 84.44 152 ALA A N 1
ATOM 1223 C CA . ALA A 1 152 ? 16.372 0.257 -18.278 1.00 84.44 152 ALA A CA 1
ATOM 1224 C C . ALA A 1 152 ? 17.574 0.826 -17.515 1.00 84.44 152 ALA A C 1
ATOM 1226 O O . ALA A 1 152 ? 18.633 0.219 -17.529 1.00 84.44 152 ALA A O 1
ATOM 1227 N N . ALA A 1 153 ? 17.399 1.926 -16.777 1.00 83.94 153 ALA A N 1
ATOM 1228 C CA . ALA A 1 153 ? 18.449 2.501 -15.932 1.00 83.94 153 ALA A CA 1
ATOM 1229 C C . ALA A 1 153 ? 18.882 1.577 -14.776 1.00 83.94 153 ALA A C 1
ATOM 1231 O O . ALA A 1 153 ? 19.939 1.777 -14.187 1.00 83.94 153 ALA A O 1
ATOM 1232 N N . SER A 1 154 ? 18.068 0.577 -14.440 1.00 82.38 154 SER A N 1
ATOM 1233 C CA . SER A 1 154 ? 18.349 -0.428 -13.414 1.00 82.38 154 SER A CA 1
ATOM 1234 C C . SER A 1 154 ? 18.851 -1.756 -13.998 1.00 82.38 154 SER A C 1
ATOM 1236 O O . SER A 1 154 ? 18.913 -2.744 -13.270 1.00 82.38 154 SER A O 1
ATOM 1238 N N . SER A 1 155 ? 19.194 -1.810 -15.293 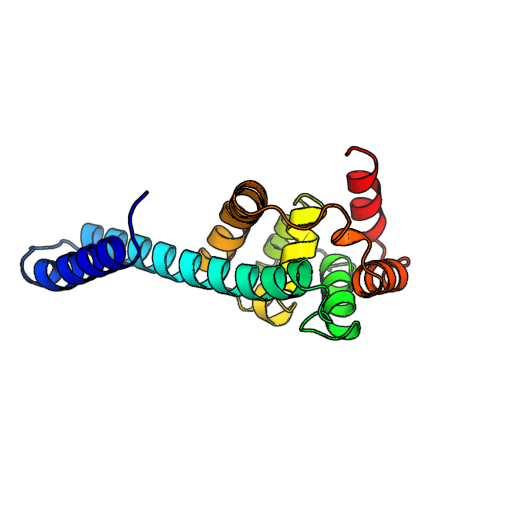1.00 78.25 155 SER A N 1
ATOM 1239 C CA . SER A 1 155 ? 19.562 -3.048 -15.998 1.00 78.25 155 SER A CA 1
ATOM 1240 C C . SER A 1 155 ? 20.780 -3.767 -15.444 1.00 78.25 155 SER A C 1
ATOM 1242 O O . SER A 1 155 ? 20.858 -4.985 -15.588 1.00 78.25 155 SER A O 1
ATOM 1244 N N . ASP A 1 156 ? 21.692 -3.016 -14.836 1.00 77.44 156 ASP A N 1
ATOM 1245 C CA . ASP A 1 156 ? 23.001 -3.507 -14.406 1.00 77.44 156 ASP A CA 1
ATOM 1246 C C . ASP A 1 156 ? 22.996 -3.902 -12.921 1.00 77.44 156 ASP A C 1
ATOM 1248 O O . ASP A 1 156 ? 24.023 -4.280 -12.361 1.00 77.44 156 ASP A O 1
ATOM 1252 N N . LEU A 1 157 ? 21.835 -3.814 -12.257 1.00 77.88 157 LEU A N 1
ATOM 1253 C CA . LEU A 1 157 ? 21.693 -4.235 -10.869 1.00 77.88 157 LEU A CA 1
ATOM 1254 C C . LEU A 1 157 ? 21.701 -5.762 -10.781 1.00 77.88 157 LEU A C 1
ATOM 1256 O O . LEU A 1 157 ? 20.923 -6.438 -11.450 1.00 77.88 157 LEU A O 1
ATOM 1260 N N . GLU A 1 158 ? 22.528 -6.282 -9.879 1.00 69.75 158 GLU A N 1
ATOM 1261 C CA . GLU A 1 158 ? 22.814 -7.711 -9.688 1.00 69.75 158 GLU A CA 1
ATOM 1262 C C . GLU A 1 158 ? 21.549 -8.597 -9.652 1.00 69.75 158 GLU A C 1
ATOM 1264 O O . GLU A 1 158 ? 21.494 -9.642 -10.300 1.00 69.75 158 GLU A O 1
ATOM 1269 N N . ASN A 1 159 ? 20.480 -8.130 -8.992 1.00 73.94 159 ASN A N 1
ATOM 1270 C CA . ASN A 1 159 ? 19.244 -8.898 -8.794 1.00 73.94 159 ASN A CA 1
ATOM 1271 C C . ASN A 1 159 ? 18.084 -8.514 -9.738 1.00 73.94 159 ASN A C 1
ATOM 1273 O O . ASN A 1 159 ? 17.002 -9.090 -9.644 1.00 73.94 159 ASN A O 1
ATOM 1277 N N . ILE A 1 160 ? 18.265 -7.581 -10.686 1.00 76.38 160 ILE A N 1
ATOM 1278 C CA . ILE A 1 160 ? 17.170 -7.155 -11.591 1.00 76.38 160 ILE A CA 1
ATOM 1279 C C . ILE A 1 160 ? 16.712 -8.276 -12.535 1.00 76.38 160 ILE A C 1
ATOM 1281 O O . ILE A 1 160 ? 15.620 -8.226 -13.105 1.00 76.38 160 ILE A O 1
ATOM 1285 N N . SER A 1 161 ? 17.544 -9.304 -12.720 1.00 68.38 161 SER A N 1
ATOM 1286 C CA . SER A 1 161 ? 17.208 -10.469 -13.538 1.00 68.38 161 SER A CA 1
ATOM 1287 C C . SER A 1 161 ? 15.987 -11.232 -13.000 1.00 68.38 161 SER A C 1
ATOM 1289 O O . SER A 1 161 ? 15.237 -11.797 -13.797 1.00 68.38 161 SER A O 1
ATOM 1291 N N . GLU A 1 162 ? 15.718 -11.176 -11.690 1.00 70.25 162 GLU A N 1
ATOM 1292 C CA . GLU A 1 162 ? 14.524 -11.756 -11.056 1.00 70.25 162 GLU A CA 1
ATOM 1293 C C . GLU A 1 162 ? 13.236 -11.094 -11.563 1.00 70.25 162 GLU A C 1
ATOM 1295 O O . GLU A 1 162 ? 12.292 -11.781 -11.954 1.00 70.25 162 GLU A O 1
ATOM 1300 N N . PHE A 1 163 ? 13.236 -9.762 -11.677 1.00 72.50 163 PHE A N 1
ATOM 1301 C CA . PHE A 1 163 ? 12.123 -8.990 -12.237 1.00 72.50 163 PHE A CA 1
ATOM 1302 C C . PHE A 1 163 ? 11.837 -9.327 -13.704 1.00 72.50 163 PHE A C 1
ATOM 1304 O O . PHE A 1 163 ? 10.700 -9.2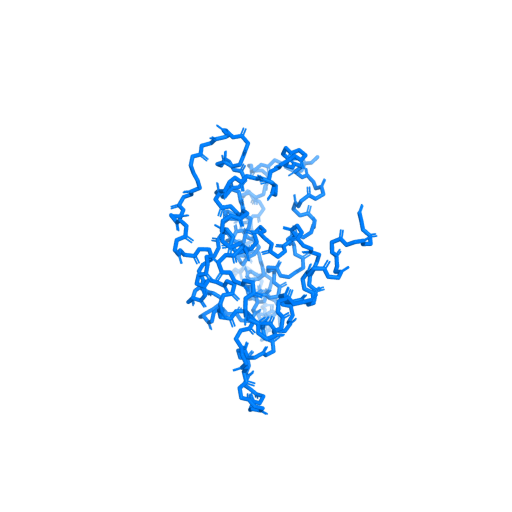78 -14.170 1.00 72.50 163 PHE A O 1
ATOM 1311 N N . ARG A 1 164 ? 12.886 -9.633 -14.473 1.00 66.50 164 ARG A N 1
ATOM 1312 C CA . ARG A 1 164 ? 12.743 -9.973 -15.894 1.00 66.50 164 ARG A CA 1
ATOM 1313 C C . ARG A 1 164 ? 12.167 -11.373 -16.076 1.00 66.50 164 ARG A C 1
ATOM 1315 O O . ARG A 1 164 ? 11.347 -11.559 -16.967 1.00 66.50 164 ARG A O 1
ATOM 1322 N N . LYS A 1 165 ? 12.544 -12.332 -15.224 1.00 61.16 165 LYS A N 1
ATOM 1323 C CA . LYS A 1 165 ? 12.007 -13.704 -15.254 1.00 61.16 165 LYS A CA 1
ATOM 1324 C C . LYS A 1 165 ? 10.505 -13.739 -14.959 1.00 61.16 165 LYS A C 1
ATOM 1326 O O . LYS A 1 165 ? 9.778 -14.443 -15.653 1.00 61.16 165 LYS A O 1
ATOM 1331 N N . SER A 1 166 ? 10.029 -12.937 -14.004 1.00 59.03 166 SER A N 1
ATOM 1332 C CA . SER A 1 166 ? 8.603 -12.866 -13.647 1.00 59.03 166 SER A CA 1
ATOM 1333 C C . SER A 1 166 ? 7.717 -12.204 -14.711 1.00 59.03 166 SER A C 1
ATOM 1335 O O . SER A 1 166 ? 6.509 -12.413 -14.705 1.00 59.03 166 SER A O 1
ATOM 1337 N N . ARG A 1 167 ? 8.298 -11.463 -15.666 1.00 58.16 167 ARG A N 1
ATOM 1338 C CA . ARG A 1 167 ? 7.584 -10.916 -16.835 1.00 58.16 167 ARG A CA 1
ATOM 1339 C C . ARG A 1 167 ? 7.386 -11.899 -17.989 1.00 58.16 167 ARG A C 1
ATOM 1341 O O . ARG A 1 167 ? 6.584 -11.611 -18.860 1.00 58.16 167 ARG A O 1
ATOM 1348 N N . VAL A 1 168 ? 8.141 -12.997 -18.051 1.00 47.97 168 VAL A N 1
ATOM 1349 C CA . VAL A 1 168 ? 8.066 -13.963 -19.172 1.00 47.97 168 VAL A CA 1
ATOM 1350 C C . VAL A 1 168 ? 6.976 -15.021 -18.937 1.00 47.97 168 VAL A C 1
ATOM 1352 O O . VAL A 1 168 ? 6.606 -15.746 -19.852 1.00 47.97 168 VAL A O 1
ATOM 1355 N N . GLN A 1 169 ? 6.451 -15.114 -17.713 1.00 40.00 169 GLN A N 1
ATOM 1356 C CA . GLN A 1 169 ? 5.455 -16.114 -17.308 1.00 40.00 169 GLN A CA 1
ATOM 1357 C C . GLN A 1 169 ? 4.002 -15.594 -17.318 1.00 40.00 169 GLN A C 1
ATOM 1359 O O . GLN A 1 169 ? 3.092 -16.349 -16.976 1.00 40.00 169 GLN A O 1
ATOM 1364 N N . HIS A 1 170 ? 3.782 -14.337 -17.713 1.00 38.88 170 HIS A N 1
ATOM 1365 C CA . HIS A 1 170 ? 2.478 -13.673 -17.821 1.00 38.88 170 HIS A CA 1
ATOM 1366 C C . HIS A 1 170 ? 2.360 -12.962 -19.168 1.00 38.88 170 HIS A C 1
ATOM 1368 O O . HIS A 1 170 ? 1.225 -12.909 -19.687 1.00 38.88 170 HIS A O 1
#

Foldseek 3Di:
DDDPVNVVVVVVVCVVCVVVDDDDPVRVVVVVLVVLLVVLLVVLLVLLVQQLVCQQVVHPQPDFLVQLLQQLCVLQADDPPDPDPLVVLSVLLLPDQLQLNSSCSSRDGSVCSSPPDPSNSVSSSVCSVVSCVVRPGDPCSCVPPSNVVSLVSCVPRPRSVSVVVSVVVD